Protein AF-A0A3B9VAS9-F1 (afdb_monomer_lite)

pLDDT: mean 73.93, std 9.75, range [56.78, 90.62]

Secondary structure (DSSP, 8-state):
-PPPPPP---TTHHHHHHS-HHHHHHTTTTPEETPPPPPTTT-----S-PEEEEEEEEEEEEETTEEEEEEEEEEEP-

Foldseek 3Di:
DDDDDDDDDDPCVVVCVVDPVVVVLLVQAQEEDPQDQQDPVPRDPDDPDWDKDWFQFPDWDQDPNDIDTRGYIYTDDD

Radius of gyration: 18.89 Å; chains: 1; bounding box: 45×44×48 Å

Sequence (78 aa):
MQRPKRKQINKLTPTLLQQPIVAYLLLFQDAFYDSFCPCPRCGSSNSKKHHVEEHKLFCKVIIKGRFKDITVTVQVFY

Structure (mmCIF, N/CA/C/O backbone):
data_AF-A0A3B9VAS9-F1
#
_entry.id   AF-A0A3B9VAS9-F1
#
loop_
_atom_site.group_PDB
_atom_site.id
_atom_site.type_symbol
_atom_site.label_atom_id
_atom_site.label_alt_id
_atom_site.label_comp_id
_atom_site.label_asym_id
_atom_site.label_entity_id
_atom_site.label_seq_id
_atom_site.pdbx_PDB_ins_code
_atom_site.Cartn_x
_atom_site.Cartn_y
_atom_site.Cartn_z
_atom_site.occupancy
_atom_site.B_iso_or_equiv
_atom_site.auth_seq_id
_atom_site.auth_comp_id
_atom_site.auth_asym_id
_atom_site.auth_atom_id
_atom_site.pdbx_PDB_model_num
ATOM 1 N N . MET A 1 1 ? -26.875 38.151 6.532 1.00 60.94 1 MET A N 1
ATOM 2 C CA . MET A 1 1 ? -26.021 36.941 6.604 1.00 60.94 1 MET A CA 1
ATOM 3 C C . MET A 1 1 ? -26.008 36.265 5.240 1.00 60.94 1 MET A C 1
ATOM 5 O O . MET A 1 1 ? -27.074 35.899 4.758 1.00 60.94 1 MET A O 1
ATOM 9 N N . GLN A 1 2 ? -24.849 36.137 4.587 1.00 68.69 2 GLN A N 1
ATOM 10 C CA . GLN A 1 2 ? -24.746 35.340 3.359 1.00 68.69 2 GLN A CA 1
ATOM 11 C C . GLN A 1 2 ? -24.926 33.856 3.701 1.00 68.69 2 GLN A C 1
ATOM 13 O O . GLN A 1 2 ? -24.342 33.368 4.668 1.00 68.69 2 GLN A O 1
ATOM 18 N N . 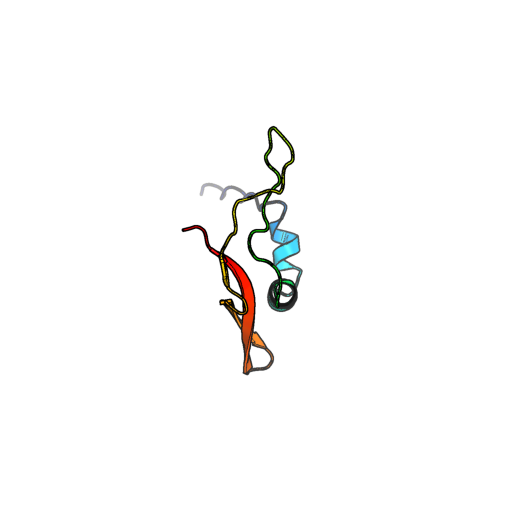ARG A 1 3 ? -25.748 33.139 2.925 1.00 72.19 3 ARG A N 1
ATOM 19 C CA . ARG A 1 3 ? -25.901 31.689 3.094 1.00 72.19 3 ARG A CA 1
ATOM 20 C C . ARG A 1 3 ? -24.581 31.004 2.712 1.00 72.19 3 ARG A C 1
ATOM 22 O O . ARG A 1 3 ? -24.082 31.264 1.615 1.00 72.19 3 ARG A O 1
ATOM 29 N N . PRO A 1 4 ? -24.016 30.137 3.570 1.00 80.00 4 PRO A N 1
ATOM 30 C CA . PRO A 1 4 ? -22.783 29.434 3.249 1.00 80.00 4 PRO A CA 1
ATOM 31 C C . PRO A 1 4 ? -22.987 28.567 2.002 1.00 80.00 4 PRO A C 1
ATOM 33 O O . PRO A 1 4 ? -23.974 27.836 1.888 1.00 80.00 4 PRO A O 1
ATOM 36 N N . LYS A 1 5 ? -22.058 28.666 1.044 1.00 81.69 5 LYS A N 1
ATOM 37 C CA . LYS A 1 5 ? -22.085 27.848 -0.175 1.00 81.69 5 LYS A CA 1
ATOM 38 C C . LYS A 1 5 ? -21.989 26.368 0.202 1.00 81.69 5 LYS A C 1
ATOM 40 O O . LYS A 1 5 ? -21.170 25.988 1.039 1.00 81.69 5 LYS A O 1
ATOM 45 N N . ARG A 1 6 ? -22.814 25.525 -0.430 1.00 78.25 6 ARG A N 1
ATOM 46 C CA . ARG A 1 6 ? -22.742 24.068 -0.250 1.00 78.25 6 ARG A CA 1
ATOM 47 C C . ARG A 1 6 ? -21.372 23.578 -0.713 1.00 78.25 6 ARG A C 1
ATOM 49 O O . ARG A 1 6 ? -20.988 23.814 -1.856 1.00 78.25 6 ARG A O 1
ATOM 56 N N . LYS A 1 7 ? -20.646 22.900 0.177 1.00 76.50 7 LYS A N 1
ATOM 57 C CA . LYS A 1 7 ? -19.384 22.244 -0.173 1.00 76.50 7 LYS A CA 1
ATOM 58 C C . LYS A 1 7 ? -19.691 21.108 -1.150 1.00 76.50 7 LYS A C 1
ATOM 60 O O . LYS A 1 7 ? -20.536 20.264 -0.857 1.00 76.50 7 LYS A O 1
ATOM 65 N N . GLN A 1 8 ? -19.027 21.097 -2.302 1.00 77.56 8 GLN A N 1
ATOM 66 C CA . GLN A 1 8 ? -19.064 19.945 -3.198 1.00 77.56 8 GLN A CA 1
ATOM 67 C C . GLN A 1 8 ? -18.170 18.862 -2.598 1.00 77.56 8 GLN A C 1
ATOM 69 O O . GLN A 1 8 ? -16.955 19.022 -2.520 1.00 77.56 8 GLN A O 1
ATOM 74 N N . ILE A 1 9 ? -18.787 17.790 -2.110 1.00 72.19 9 ILE A N 1
ATOM 75 C CA . ILE A 1 9 ? -18.060 16.612 -1.641 1.00 72.19 9 ILE A CA 1
ATOM 76 C C . ILE A 1 9 ? -17.665 15.807 -2.883 1.00 72.19 9 ILE A C 1
ATOM 78 O O . ILE A 1 9 ? -18.494 15.585 -3.768 1.00 72.19 9 ILE A O 1
ATOM 82 N N . ASN A 1 10 ? -16.395 15.410 -2.974 1.00 77.31 10 ASN A N 1
ATOM 83 C CA . ASN A 1 10 ? -15.891 14.626 -4.098 1.00 77.31 10 ASN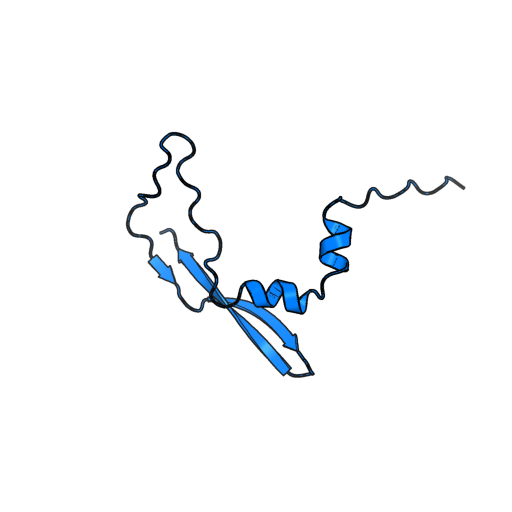 A CA 1
ATOM 84 C C . ASN A 1 10 ? -16.602 13.254 -4.134 1.00 77.31 10 ASN A C 1
ATOM 86 O O . ASN A 1 10 ? -16.891 12.669 -3.093 1.00 77.31 10 ASN A O 1
ATOM 90 N N . LYS A 1 11 ? -16.897 12.727 -5.329 1.00 73.62 11 LYS A N 1
ATOM 91 C CA . LYS A 1 11 ? -17.674 11.484 -5.513 1.00 73.62 11 LYS A CA 1
ATOM 92 C C . LYS A 1 11 ? -17.036 10.260 -4.843 1.00 73.62 11 LYS A C 1
ATOM 94 O O . LYS A 1 11 ? -17.751 9.328 -4.502 1.00 73.62 11 LYS A O 1
ATOM 99 N N . LEU A 1 12 ? -15.717 10.275 -4.641 1.00 67.25 12 LEU A N 1
ATOM 100 C CA . LEU A 1 12 ? -14.957 9.204 -3.981 1.00 67.25 12 LEU A CA 1
ATOM 101 C C . LEU A 1 12 ? -14.979 9.288 -2.446 1.00 67.25 12 LEU A C 1
ATOM 103 O O . LEU A 1 12 ? -14.708 8.303 -1.762 1.00 67.25 12 LEU A O 1
ATOM 107 N N . THR A 1 13 ? -15.293 10.459 -1.887 1.00 66.44 13 THR A N 1
ATOM 108 C CA . THR A 1 13 ? -15.239 10.706 -0.441 1.00 66.44 13 THR A CA 1
ATOM 109 C C . THR A 1 13 ? -16.217 9.847 0.374 1.00 66.44 13 THR A C 1
ATOM 111 O O . THR A 1 13 ? -15.804 9.376 1.429 1.00 66.44 13 THR A O 1
ATOM 114 N N . PRO A 1 14 ? -17.468 9.578 -0.057 1.00 65.69 14 PRO A N 1
ATOM 115 C CA . PRO A 1 14 ? -18.398 8.762 0.722 1.00 65.69 14 PRO A CA 1
ATOM 116 C C . PRO A 1 14 ? -17.881 7.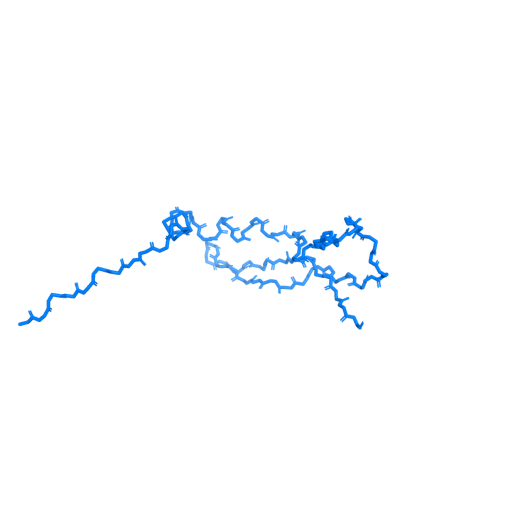338 0.920 1.00 65.69 14 PRO A C 1
ATOM 118 O O . PRO A 1 14 ? -17.927 6.828 2.030 1.00 65.69 14 PRO A O 1
ATOM 121 N N . THR A 1 15 ? -17.330 6.721 -0.126 1.00 64.38 15 THR A N 1
ATOM 122 C CA . THR A 1 15 ? -16.859 5.330 -0.096 1.00 64.38 15 THR A CA 1
ATOM 123 C C . THR A 1 15 ? -15.636 5.163 0.805 1.00 64.38 15 THR A C 1
ATOM 125 O O . THR A 1 15 ? -15.582 4.233 1.605 1.00 64.38 15 THR A O 1
ATOM 128 N N . LEU A 1 16 ? -14.690 6.106 0.731 1.00 62.03 16 LEU A N 1
ATOM 129 C CA . LEU A 1 16 ? -13.497 6.128 1.587 1.00 62.03 16 LEU A CA 1
ATOM 130 C C . LEU A 1 16 ? -13.824 6.412 3.061 1.00 62.03 16 LEU A C 1
ATOM 132 O O . LEU A 1 16 ? -13.086 5.978 3.939 1.00 62.03 16 LEU A O 1
ATOM 136 N N . LEU A 1 17 ? -14.918 7.131 3.336 1.00 63.41 17 LEU A N 1
ATOM 137 C CA . LEU A 1 17 ? -15.416 7.364 4.695 1.00 63.41 17 LEU A CA 1
ATOM 138 C C . LEU A 1 17 ? -16.275 6.203 5.224 1.00 63.41 17 LEU A C 1
ATOM 140 O O . LEU A 1 17 ? -16.348 6.007 6.433 1.00 63.41 17 LEU A O 1
ATOM 144 N N . GLN A 1 18 ? -16.950 5.463 4.338 1.00 61.84 18 GLN A N 1
ATOM 145 C CA . GLN A 1 18 ? -17.824 4.338 4.689 1.00 61.84 18 GLN A CA 1
ATOM 146 C C . GLN A 1 18 ? -17.047 3.048 4.957 1.00 61.84 18 GLN A C 1
ATOM 148 O O . GLN A 1 18 ? -17.481 2.232 5.769 1.00 61.84 18 GLN A O 1
ATOM 153 N N . GLN A 1 19 ? -15.902 2.851 4.302 1.00 62.78 19 GLN A N 1
ATOM 154 C CA . GLN A 1 19 ? -15.013 1.745 4.632 1.00 62.78 19 GLN A CA 1
ATOM 155 C C . GLN A 1 19 ? -14.180 2.092 5.871 1.00 62.78 19 GLN A C 1
ATOM 157 O O . GLN A 1 19 ? -13.651 3.202 5.964 1.00 62.78 19 GLN A O 1
ATOM 162 N N . PRO A 1 20 ? -14.007 1.159 6.826 1.00 74.62 20 PRO A N 1
ATOM 163 C CA . PRO A 1 20 ? -13.065 1.374 7.907 1.00 74.62 20 PRO A CA 1
ATOM 164 C C . PRO A 1 20 ? -11.681 1.559 7.284 1.00 74.62 20 PRO A C 1
ATOM 166 O O . PRO A 1 20 ? -11.144 0.632 6.683 1.00 74.62 20 PRO A O 1
ATOM 169 N N . ILE A 1 21 ? -11.115 2.760 7.427 1.00 75.38 21 ILE A N 1
ATOM 170 C CA . ILE A 1 21 ? -9.820 3.168 6.850 1.00 75.38 21 ILE A CA 1
ATOM 171 C C . ILE A 1 21 ? -8.743 2.105 7.103 1.00 75.38 21 ILE A C 1
ATOM 173 O O . ILE A 1 21 ? -7.938 1.803 6.232 1.00 75.38 21 ILE A O 1
ATOM 177 N N . VAL A 1 22 ? -8.780 1.470 8.275 1.00 75.44 22 VAL A N 1
ATOM 178 C CA . VAL A 1 22 ? -7.893 0.361 8.643 1.00 75.44 22 VAL A CA 1
ATOM 179 C C . VAL A 1 22 ? -8.019 -0.834 7.691 1.00 75.44 22 VAL A C 1
ATOM 181 O O . VAL A 1 22 ? -7.002 -1.378 7.280 1.00 75.44 22 VAL A O 1
ATOM 184 N N . ALA A 1 23 ? -9.234 -1.246 7.320 1.00 79.50 23 ALA A N 1
ATOM 185 C CA . ALA A 1 23 ? -9.442 -2.352 6.386 1.00 79.50 23 ALA A CA 1
ATOM 186 C C . ALA A 1 23 ? -8.941 -2.011 4.980 1.00 79.50 23 ALA A C 1
ATOM 188 O O . ALA A 1 23 ? -8.339 -2.864 4.340 1.00 79.50 23 ALA A O 1
ATOM 189 N N . TYR A 1 24 ? -9.128 -0.764 4.537 1.00 81.00 24 TYR A N 1
ATOM 190 C CA . TYR A 1 24 ? -8.577 -0.287 3.269 1.00 81.00 24 TYR A CA 1
ATOM 191 C C . TYR A 1 24 ? -7.042 -0.298 3.278 1.00 81.00 24 TYR A C 1
ATOM 193 O O . TYR A 1 24 ? -6.421 -0.811 2.355 1.00 81.00 24 TYR A O 1
ATOM 201 N N . LEU A 1 25 ? -6.417 0.202 4.349 1.00 80.31 25 LEU A N 1
ATOM 202 C CA . LEU A 1 25 ? -4.958 0.227 4.482 1.00 80.31 25 LEU A CA 1
ATOM 203 C C . LEU A 1 25 ? -4.351 -1.182 4.550 1.00 80.31 25 LEU A C 1
ATOM 205 O O . LEU A 1 25 ? -3.282 -1.411 3.995 1.00 80.31 25 LEU A O 1
ATOM 209 N N . LEU A 1 26 ? -5.042 -2.141 5.170 1.00 82.31 26 LEU A N 1
ATOM 210 C CA . LEU A 1 26 ? -4.597 -3.536 5.228 1.00 82.31 26 LEU A CA 1
ATOM 211 C C . LEU A 1 26 ? -4.495 -4.211 3.851 1.00 82.31 26 LEU A C 1
ATOM 213 O O . LEU A 1 26 ? -3.746 -5.175 3.731 1.00 82.31 26 LEU A O 1
ATOM 217 N N . LEU A 1 27 ? -5.193 -3.714 2.825 1.00 81.81 27 LEU A N 1
ATOM 218 C CA . LEU A 1 27 ? -5.086 -4.238 1.456 1.00 81.81 27 LEU A CA 1
ATOM 219 C C . LEU A 1 27 ? -3.711 -3.985 0.827 1.00 81.81 27 LEU A C 1
ATOM 221 O O . LEU A 1 27 ? -3.346 -4.668 -0.122 1.00 81.81 27 LEU A O 1
ATOM 225 N N . PHE A 1 28 ? -2.954 -3.018 1.348 1.00 79.31 28 PHE A N 1
ATOM 226 C CA . PHE A 1 28 ? -1.620 -2.683 0.850 1.00 79.31 28 PHE A CA 1
ATOM 227 C C . PHE A 1 28 ? -0.516 -3.543 1.466 1.00 79.31 28 PHE A C 1
ATOM 229 O O . PHE A 1 28 ? 0.642 -3.382 1.101 1.00 79.31 28 PHE A O 1
ATOM 236 N N . GLN A 1 29 ? -0.849 -4.444 2.392 1.00 82.94 29 GLN A N 1
ATOM 237 C CA . GLN A 1 29 ? 0.132 -5.338 2.991 1.00 82.94 29 GLN A CA 1
ATOM 238 C C . GLN A 1 29 ? 0.795 -6.199 1.908 1.00 82.94 29 GLN A C 1
ATOM 240 O O . GLN A 1 29 ? 0.120 -6.956 1.215 1.00 82.94 29 GLN A O 1
ATOM 245 N N . ASP A 1 30 ? 2.113 -6.053 1.778 1.00 75.69 30 ASP A N 1
ATOM 246 C CA . ASP A 1 30 ? 2.972 -6.741 0.806 1.00 75.69 30 ASP A CA 1
ATOM 247 C C . ASP A 1 30 ? 2.583 -6.480 -0.662 1.00 75.69 30 ASP A C 1
ATOM 249 O O . ASP A 1 30 ? 3.007 -7.182 -1.580 1.00 75.69 30 ASP A O 1
ATOM 253 N N . ALA A 1 31 ? 1.795 -5.426 -0.897 1.00 78.25 31 ALA A N 1
ATOM 254 C CA . ALA A 1 31 ? 1.452 -4.976 -2.233 1.00 78.25 31 ALA A CA 1
ATOM 255 C C . ALA A 1 31 ? 2.635 -4.241 -2.878 1.00 78.25 31 ALA A C 1
ATOM 257 O O . ALA A 1 31 ? 3.436 -3.586 -2.203 1.00 78.25 31 ALA A O 1
ATOM 258 N N . PHE A 1 32 ? 2.710 -4.300 -4.208 1.00 77.06 32 PHE A N 1
ATOM 259 C CA . PHE A 1 32 ? 3.611 -3.444 -4.974 1.00 77.06 32 PHE A CA 1
ATOM 260 C C . PHE A 1 32 ? 3.074 -2.016 -4.988 1.00 77.06 32 PHE A C 1
ATOM 262 O O . PHE A 1 32 ? 1.996 -1.745 -5.522 1.00 77.06 32 PHE A O 1
ATOM 269 N N . TYR A 1 33 ? 3.834 -1.103 -4.397 1.00 70.50 33 TYR A N 1
ATOM 270 C CA . TYR A 1 33 ? 3.530 0.315 -4.428 1.00 70.50 33 TYR A CA 1
ATOM 271 C C . TYR A 1 33 ? 3.983 0.907 -5.764 1.00 70.50 33 TYR A C 1
ATOM 273 O O . TYR A 1 33 ? 5.146 0.762 -6.137 1.00 70.50 33 TYR A O 1
ATOM 281 N N . ASP A 1 34 ? 3.056 1.578 -6.451 1.00 68.12 34 ASP A N 1
ATOM 282 C CA . ASP A 1 34 ? 3.285 2.265 -7.729 1.00 68.12 34 ASP A CA 1
ATOM 283 C C . ASP A 1 34 ? 3.854 1.340 -8.824 1.00 68.12 34 ASP A C 1
ATOM 285 O O . ASP A 1 34 ? 4.946 1.528 -9.359 1.00 68.12 34 ASP A O 1
ATOM 289 N N . SER A 1 35 ? 3.107 0.271 -9.124 1.00 64.50 35 SER A N 1
ATOM 290 C CA . SER A 1 35 ? 3.455 -0.672 -10.189 1.00 64.50 35 SER A CA 1
ATOM 291 C C . SER A 1 35 ? 3.625 0.036 -11.535 1.00 64.50 35 SER A C 1
ATOM 293 O O . SER A 1 35 ? 2.813 0.892 -11.892 1.00 64.50 35 SER A O 1
ATOM 295 N N . PHE A 1 36 ? 4.623 -0.386 -12.315 1.00 63.44 36 PHE A N 1
ATOM 296 C CA . PHE A 1 36 ? 4.938 0.196 -13.619 1.00 63.44 36 PHE A CA 1
ATOM 297 C C . PHE A 1 36 ? 3.697 0.271 -14.523 1.00 63.44 36 PHE A C 1
ATOM 299 O O . PHE A 1 36 ? 3.130 -0.753 -14.913 1.00 63.44 36 PHE A O 1
ATOM 306 N N . CYS A 1 37 ? 3.288 1.485 -14.897 1.00 58.53 37 CYS A N 1
ATOM 307 C CA . CYS A 1 37 ? 2.335 1.648 -15.986 1.00 58.53 37 CYS A CA 1
ATOM 308 C C . CYS A 1 37 ? 3.052 1.302 -17.299 1.00 58.53 37 CYS A C 1
ATOM 310 O O . CYS A 1 37 ? 4.129 1.851 -17.555 1.00 58.53 37 CYS A O 1
ATOM 312 N N . PRO A 1 38 ? 2.502 0.413 -18.145 1.00 61.97 38 PRO A N 1
ATOM 313 C CA . PRO A 1 38 ? 3.101 0.127 -19.442 1.00 61.97 38 PRO A CA 1
ATOM 314 C C . PRO A 1 38 ? 3.266 1.428 -20.233 1.00 61.97 38 PRO A C 1
ATOM 316 O O . PRO A 1 38 ? 2.436 2.335 -20.129 1.00 61.97 38 PRO A O 1
ATOM 319 N N . CYS A 1 39 ? 4.346 1.532 -21.014 1.00 58.66 39 CYS A N 1
ATOM 320 C CA . CYS A 1 39 ? 4.622 2.745 -21.781 1.00 58.66 39 CYS A CA 1
ATOM 321 C C . CYS A 1 39 ? 3.380 3.151 -22.598 1.00 58.66 39 CYS A C 1
ATOM 323 O O . CYS A 1 39 ? 2.907 2.348 -23.404 1.00 58.66 39 CYS A O 1
ATOM 325 N N . PRO A 1 40 ? 2.870 4.389 -22.479 1.00 59.44 40 PRO A N 1
ATOM 326 C CA . PRO A 1 40 ? 1.634 4.792 -23.152 1.00 59.44 40 PRO A CA 1
ATOM 327 C C . PRO A 1 40 ? 1.746 4.801 -24.687 1.00 59.44 40 PRO A C 1
ATOM 329 O O . PRO A 1 40 ? 0.729 4.892 -25.366 1.00 59.44 40 PRO A O 1
ATOM 332 N N . ARG A 1 41 ? 2.965 4.716 -25.247 1.00 64.62 41 ARG A N 1
ATOM 333 C CA . ARG A 1 41 ? 3.206 4.639 -26.700 1.00 64.62 41 ARG A CA 1
ATOM 334 C C . ARG A 1 41 ? 3.413 3.223 -27.231 1.00 64.62 41 ARG A C 1
ATOM 336 O O . ARG A 1 41 ? 2.967 2.943 -28.335 1.00 64.62 41 ARG A O 1
ATOM 343 N N . CYS A 1 42 ? 4.119 2.357 -26.503 1.00 76.19 42 CYS A N 1
ATOM 344 C CA . CYS A 1 42 ? 4.485 1.019 -26.996 1.00 76.19 42 CYS A CA 1
ATOM 345 C C . CYS A 1 42 ? 3.983 -0.138 -26.123 1.00 76.19 42 CYS A C 1
ATOM 347 O O . CYS A 1 42 ? 4.238 -1.292 -26.448 1.00 76.19 42 CYS A O 1
ATOM 349 N N . GLY A 1 43 ? 3.306 0.142 -25.009 1.00 68.19 43 GLY A N 1
ATOM 350 C CA . GLY A 1 43 ? 2.769 -0.868 -24.097 1.00 68.19 43 GLY A CA 1
ATOM 351 C C . GLY A 1 43 ? 3.828 -1.689 -23.358 1.00 68.19 43 GLY A C 1
ATOM 352 O O . GLY A 1 43 ? 3.480 -2.612 -22.628 1.00 68.19 43 GLY A O 1
ATOM 353 N N . SER A 1 44 ? 5.119 -1.388 -23.530 1.00 65.69 44 SER A N 1
ATOM 354 C CA . SER A 1 44 ? 6.175 -2.198 -22.936 1.00 65.69 44 SER A CA 1
ATOM 355 C C . SER A 1 44 ? 6.225 -2.007 -21.422 1.00 65.69 44 SER A C 1
ATOM 357 O O . SER A 1 44 ? 6.366 -0.879 -20.945 1.00 65.69 44 SER A O 1
ATOM 359 N N . SER A 1 45 ? 6.205 -3.118 -20.690 1.00 62.69 45 SER A N 1
ATOM 360 C CA . SER A 1 45 ? 6.613 -3.217 -19.282 1.00 62.69 45 SER A CA 1
ATOM 361 C C . SER A 1 45 ? 8.120 -3.469 -19.125 1.00 62.69 45 SER A C 1
ATOM 363 O O . SER A 1 45 ? 8.613 -3.604 -18.011 1.00 62.69 45 SER A O 1
ATOM 365 N N . ASN A 1 46 ? 8.857 -3.542 -20.242 1.00 57.38 46 ASN A N 1
ATOM 366 C CA . ASN A 1 46 ? 10.305 -3.724 -20.263 1.00 57.38 46 ASN A CA 1
ATOM 367 C C . ASN A 1 46 ? 11.003 -2.442 -19.817 1.00 57.38 46 ASN A C 1
ATOM 369 O O . ASN A 1 46 ? 11.285 -1.541 -20.609 1.00 57.38 46 ASN A O 1
ATOM 373 N N . SER A 1 47 ? 11.299 -2.382 -18.534 1.00 56.88 47 SER A N 1
ATOM 374 C CA . SER A 1 47 ? 12.048 -1.313 -17.916 1.00 56.88 47 SER A CA 1
ATOM 375 C C . SER A 1 47 ? 13.373 -1.878 -17.382 1.00 56.88 47 SER A C 1
ATOM 377 O O . SER A 1 47 ? 13.440 -3.003 -16.880 1.00 56.88 47 SER A O 1
ATOM 379 N N . LYS A 1 48 ? 14.487 -1.169 -17.628 1.00 60.28 48 LYS A N 1
ATOM 380 C CA . LYS A 1 48 ? 15.837 -1.635 -17.248 1.00 60.28 48 LYS A CA 1
ATOM 381 C C . LYS A 1 48 ? 15.860 -1.945 -15.749 1.00 60.28 48 LYS A C 1
ATOM 383 O O . LYS A 1 48 ? 15.347 -1.140 -14.985 1.00 60.28 48 LYS A O 1
ATOM 388 N N . LYS A 1 49 ? 16.465 -3.087 -15.377 1.00 56.78 49 LYS A N 1
ATOM 389 C CA . LYS A 1 49 ? 16.643 -3.618 -14.006 1.00 56.78 49 LYS A CA 1
ATOM 390 C C . LYS A 1 49 ? 16.427 -2.556 -12.924 1.00 56.78 49 LYS A C 1
ATOM 392 O O . LYS A 1 49 ? 17.342 -1.802 -12.604 1.00 56.78 49 LYS A O 1
ATOM 397 N N . HIS A 1 50 ? 15.225 -2.511 -12.372 1.00 62.22 50 HIS A N 1
ATOM 398 C CA . HIS A 1 50 ? 14.966 -1.680 -11.211 1.00 62.22 50 HIS A CA 1
ATOM 399 C C . HIS A 1 50 ? 15.412 -2.399 -9.948 1.00 62.22 50 HIS A C 1
ATOM 401 O O . HIS A 1 50 ? 15.251 -3.617 -9.838 1.00 62.22 50 HIS A O 1
ATOM 407 N N . HIS A 1 51 ? 15.919 -1.640 -8.983 1.00 67.19 51 HIS A N 1
ATOM 408 C CA . HIS A 1 51 ? 16.130 -2.166 -7.646 1.00 67.19 51 HIS A CA 1
ATOM 409 C C . HIS A 1 51 ? 14.764 -2.301 -6.968 1.00 67.19 51 HIS A C 1
ATOM 411 O O . HIS A 1 51 ? 13.998 -1.340 -6.920 1.00 67.19 51 HIS A O 1
ATOM 417 N N . VAL A 1 52 ? 14.42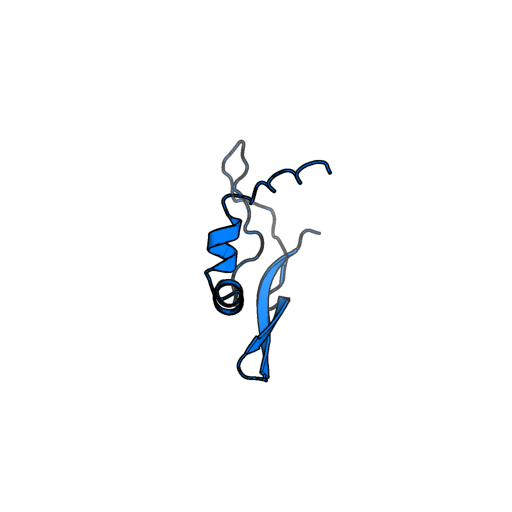8 -3.495 -6.490 1.00 73.69 52 VAL A N 1
ATOM 418 C CA . VAL A 1 52 ? 13.194 -3.733 -5.737 1.00 73.69 52 VAL A CA 1
ATOM 419 C C . VAL A 1 52 ? 13.562 -3.744 -4.259 1.00 73.69 52 VAL A C 1
ATOM 421 O O . VAL A 1 52 ? 14.394 -4.538 -3.833 1.00 73.69 52 VAL A O 1
ATOM 424 N N . GLU A 1 53 ? 12.988 -2.825 -3.490 1.00 76.75 53 GLU A N 1
ATOM 425 C CA . GLU A 1 53 ? 13.056 -2.826 -2.032 1.00 76.75 53 GLU A CA 1
ATOM 426 C C . GLU A 1 53 ? 11.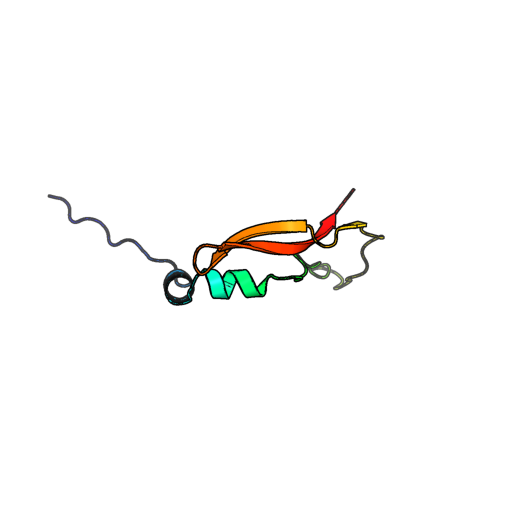801 -3.502 -1.483 1.00 76.75 53 GLU A C 1
ATOM 428 O O . GLU A 1 53 ? 10.696 -2.956 -1.537 1.00 76.75 53 GLU A O 1
ATOM 433 N N . GLU A 1 54 ? 11.979 -4.710 -0.964 1.00 79.25 54 GLU A N 1
ATOM 434 C CA . GLU A 1 54 ? 10.936 -5.434 -0.246 1.00 79.25 54 GLU A CA 1
ATOM 435 C C . GLU A 1 54 ? 10.780 -4.880 1.177 1.00 79.25 54 GLU A C 1
ATOM 437 O O . GLU A 1 54 ? 11.706 -4.309 1.757 1.00 79.25 54 GLU A O 1
ATOM 442 N N . HIS A 1 55 ? 9.591 -5.060 1.754 1.00 81.81 55 HIS A N 1
ATOM 443 C CA . HIS A 1 55 ? 9.287 -4.719 3.148 1.00 81.81 55 HIS A CA 1
ATOM 444 C C . HIS A 1 55 ? 9.477 -3.243 3.545 1.00 81.81 55 HIS A C 1
ATOM 446 O O . HIS A 1 55 ? 9.711 -2.928 4.715 1.00 81.81 55 HIS A O 1
ATOM 452 N N . LYS A 1 56 ? 9.330 -2.303 2.608 1.00 83.81 56 LYS A N 1
ATOM 453 C CA . LYS A 1 56 ? 9.407 -0.876 2.928 1.00 83.81 56 LYS A CA 1
ATOM 454 C C . LYS A 1 56 ? 8.193 -0.460 3.749 1.00 83.81 56 LYS A C 1
ATOM 456 O O . LYS A 1 56 ? 7.056 -0.761 3.393 1.00 83.81 56 LYS A O 1
ATOM 461 N N . LEU A 1 57 ? 8.423 0.244 4.854 1.00 86.81 57 LEU A N 1
ATOM 462 C CA . LEU A 1 57 ? 7.340 0.729 5.707 1.00 86.81 57 LEU A CA 1
ATOM 463 C C . LEU A 1 57 ? 6.478 1.742 4.937 1.00 86.81 57 LEU A C 1
ATOM 465 O O . LEU A 1 57 ? 6.955 2.817 4.581 1.00 86.81 57 LEU A O 1
ATOM 469 N N . PHE A 1 58 ? 5.207 1.408 4.715 1.00 85.31 58 PHE A N 1
ATOM 470 C CA . PHE A 1 58 ? 4.229 2.295 4.088 1.00 85.31 58 PHE A CA 1
ATOM 471 C C . PHE A 1 58 ? 3.555 3.185 5.130 1.00 85.31 58 PHE A C 1
ATOM 473 O O . PHE A 1 58 ? 3.584 4.411 5.042 1.00 85.31 58 PHE A O 1
ATOM 480 N N . CYS A 1 59 ? 2.957 2.567 6.150 1.00 85.44 59 CYS A N 1
ATOM 481 C CA . CYS A 1 59 ? 2.331 3.273 7.260 1.00 85.44 59 CYS A CA 1
ATOM 482 C C . CYS A 1 59 ? 2.217 2.379 8.502 1.00 85.44 59 CYS A C 1
ATOM 484 O O . CYS A 1 59 ? 2.380 1.161 8.434 1.00 85.44 59 CYS A O 1
ATOM 486 N N . LYS A 1 60 ? 1.926 2.992 9.655 1.00 89.12 60 LYS A N 1
ATOM 487 C CA . LYS A 1 60 ? 1.575 2.281 10.891 1.00 89.12 60 LYS A CA 1
ATOM 488 C C . LYS A 1 60 ? 0.108 2.517 11.211 1.00 89.12 60 LYS A C 1
ATOM 490 O O . LYS A 1 60 ? -0.340 3.662 11.255 1.00 89.12 60 LYS A O 1
ATOM 495 N N . VAL A 1 61 ? -0.630 1.446 11.475 1.00 86.81 61 VAL A N 1
ATOM 496 C CA . VAL A 1 61 ? -2.043 1.496 11.869 1.00 86.81 61 VAL A CA 1
ATOM 497 C C . VAL A 1 61 ? -2.222 0.997 13.295 1.00 86.81 61 VAL A C 1
ATOM 499 O O . VAL A 1 61 ? -1.544 0.071 13.735 1.00 86.81 61 VAL A O 1
ATOM 502 N N . ILE A 1 62 ? -3.150 1.609 14.030 1.00 86.19 62 ILE A N 1
ATOM 503 C CA . ILE A 1 62 ? -3.496 1.187 15.389 1.00 86.19 62 ILE A CA 1
ATOM 504 C C . ILE A 1 62 ? -4.721 0.280 15.306 1.00 86.19 62 ILE A C 1
ATOM 506 O O . ILE A 1 62 ? -5.804 0.713 14.917 1.00 86.19 62 ILE A O 1
ATOM 510 N N . ILE A 1 63 ? -4.557 -0.987 15.681 1.00 82.94 63 ILE A N 1
ATOM 511 C CA . ILE A 1 63 ? -5.617 -1.997 15.662 1.00 82.94 63 ILE A CA 1
ATOM 512 C C . ILE A 1 63 ? -5.725 -2.593 17.060 1.00 82.94 63 ILE A C 1
ATOM 514 O O . ILE A 1 63 ? -4.767 -3.174 17.565 1.00 82.94 63 ILE A O 1
ATOM 518 N N . LYS A 1 64 ? -6.899 -2.462 17.695 1.00 83.81 64 LYS A N 1
ATOM 519 C CA . LYS A 1 64 ? -7.175 -3.020 19.036 1.00 83.81 64 LYS A CA 1
ATOM 520 C C . LYS A 1 64 ? -6.105 -2.636 20.080 1.00 83.81 64 LYS A C 1
ATOM 522 O O . LYS A 1 64 ? -5.680 -3.467 20.877 1.00 83.81 64 LYS A O 1
ATOM 527 N N . GLY A 1 65 ? -5.633 -1.387 20.034 1.00 85.44 65 GLY A N 1
ATOM 528 C CA . GLY A 1 65 ? -4.619 -0.860 20.957 1.00 85.44 65 GLY A CA 1
ATOM 529 C C . GLY A 1 65 ? -3.175 -1.287 20.668 1.00 85.44 65 GLY A C 1
ATOM 530 O O . GLY A 1 65 ? -2.292 -0.983 21.462 1.00 85.44 65 GLY A O 1
ATOM 531 N N . ARG A 1 66 ? -2.908 -1.974 19.549 1.00 85.81 66 ARG A N 1
ATOM 532 C CA . ARG A 1 66 ? -1.555 -2.348 19.115 1.00 85.81 66 ARG A CA 1
ATOM 533 C C . ARG A 1 66 ? -1.185 -1.644 17.817 1.00 85.81 66 ARG A C 1
ATOM 535 O O . ARG A 1 66 ? -2.035 -1.469 16.945 1.00 85.81 66 ARG A O 1
ATOM 542 N N . PHE A 1 67 ? 0.085 -1.274 17.686 1.00 87.75 67 PHE A N 1
ATOM 543 C CA . PHE A 1 67 ? 0.638 -0.787 16.426 1.00 87.75 67 PHE A CA 1
ATOM 544 C C . PHE A 1 67 ? 0.900 -1.968 15.496 1.00 87.75 67 PHE A C 1
ATOM 546 O O . PHE A 1 67 ? 1.477 -2.974 15.909 1.00 87.75 67 PHE A O 1
ATOM 553 N N . LYS A 1 68 ? 0.465 -1.837 14.247 1.00 88.12 68 LYS A N 1
ATOM 554 C CA . LYS A 1 68 ? 0.775 -2.762 13.168 1.00 88.12 68 LYS A CA 1
ATOM 555 C C . LYS A 1 68 ? 1.425 -1.984 12.035 1.00 88.12 68 LYS A C 1
ATOM 557 O O . LYS A 1 68 ? 0.876 -0.984 11.572 1.00 88.12 68 LYS A O 1
ATOM 562 N N . ASP A 1 69 ? 2.567 -2.481 11.597 1.00 90.62 69 ASP A N 1
ATOM 563 C CA . ASP A 1 69 ? 3.295 -1.938 10.461 1.00 90.62 69 ASP A CA 1
ATOM 564 C C . ASP A 1 69 ? 2.716 -2.542 9.189 1.00 90.62 69 ASP A C 1
ATOM 566 O O . ASP A 1 69 ? 2.506 -3.754 9.114 1.00 90.62 69 ASP A O 1
ATOM 570 N N . ILE A 1 70 ? 2.414 -1.684 8.221 1.00 86.44 70 ILE A N 1
ATOM 571 C CA . ILE A 1 70 ? 2.026 -2.088 6.877 1.00 86.44 70 ILE A CA 1
ATOM 572 C C . ILE A 1 70 ? 3.237 -1.858 5.994 1.00 86.44 70 ILE A C 1
ATOM 574 O O . ILE A 1 70 ? 3.735 -0.734 5.878 1.00 86.44 70 IL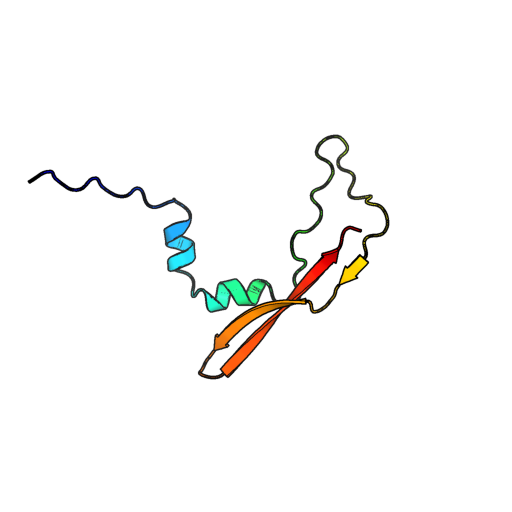E A O 1
ATOM 578 N N . THR A 1 71 ? 3.719 -2.942 5.407 1.00 88.12 71 THR A N 1
ATOM 579 C CA . THR A 1 71 ? 4.865 -2.947 4.507 1.00 88.12 71 THR A CA 1
ATOM 580 C C . THR A 1 71 ? 4.406 -3.092 3.070 1.00 88.12 71 THR A C 1
ATOM 582 O O . THR A 1 71 ? 3.421 -3.771 2.800 1.00 88.12 71 THR A O 1
ATOM 585 N N . VAL A 1 72 ? 5.131 -2.461 2.158 1.00 86.19 72 VAL A N 1
ATOM 586 C CA . VAL A 1 72 ? 4.925 -2.544 0.712 1.00 86.19 72 VAL A CA 1
ATOM 587 C C . VAL A 1 72 ? 6.247 -2.859 0.035 1.00 86.19 72 VAL A C 1
ATOM 589 O O . VAL A 1 72 ? 7.324 -2.562 0.560 1.00 86.19 72 VAL A O 1
ATOM 592 N N . THR A 1 73 ? 6.162 -3.420 -1.158 1.00 82.69 73 THR A N 1
ATOM 593 C CA . THR A 1 73 ? 7.316 -3.573 -2.034 1.00 82.69 73 THR A CA 1
ATOM 594 C C . THR A 1 73 ? 7.399 -2.344 -2.927 1.00 82.69 73 THR A C 1
ATOM 596 O O . THR A 1 73 ? 6.427 -2.002 -3.601 1.00 82.69 73 THR A O 1
ATOM 599 N N . VAL A 1 74 ? 8.537 -1.651 -2.918 1.00 79.25 74 VAL A N 1
ATOM 600 C CA . VAL A 1 74 ? 8.741 -0.421 -3.694 1.00 79.25 74 VAL A CA 1
ATOM 601 C C . VAL A 1 74 ? 9.854 -0.629 -4.695 1.00 79.25 74 VAL A C 1
ATOM 603 O O . VAL A 1 74 ? 10.899 -1.198 -4.395 1.00 79.25 74 VAL A O 1
ATOM 606 N N . GLN A 1 75 ? 9.639 -0.129 -5.899 1.00 72.75 75 GLN A N 1
ATOM 607 C CA . GLN A 1 75 ? 10.649 -0.119 -6.937 1.00 72.75 75 GLN A CA 1
ATOM 608 C C . GLN A 1 75 ? 11.420 1.211 -6.876 1.00 72.75 75 GLN A C 1
ATOM 610 O O . GLN A 1 75 ? 10.819 2.282 -6.925 1.00 72.75 75 GLN A O 1
ATOM 615 N N . VAL A 1 76 ? 12.745 1.157 -6.721 1.00 68.25 76 VAL A N 1
ATOM 616 C CA . VAL A 1 76 ? 13.624 2.333 -6.641 1.00 68.25 76 VAL A CA 1
ATOM 617 C C . VAL A 1 76 ? 14.264 2.592 -8.003 1.00 68.25 76 VAL A C 1
ATOM 619 O O . VAL A 1 76 ? 14.832 1.693 -8.633 1.00 68.25 76 VAL A O 1
ATOM 622 N N . PHE A 1 77 ? 14.163 3.841 -8.453 1.00 65.81 77 PHE A N 1
ATOM 623 C CA . PHE A 1 77 ? 14.806 4.353 -9.658 1.00 65.81 77 PHE A CA 1
ATOM 624 C C . PHE A 1 77 ? 16.111 5.048 -9.241 1.00 65.81 77 PHE A C 1
ATOM 626 O O . PHE A 1 77 ? 16.057 5.995 -8.456 1.00 65.81 77 PHE A O 1
ATOM 633 N N . TYR A 1 78 ? 17.257 4.560 -9.725 1.00 57.91 78 TYR A N 1
ATOM 634 C CA . TYR A 1 78 ? 18.552 5.247 -9.623 1.00 57.91 78 TYR A CA 1
ATOM 635 C C . TYR A 1 78 ? 18.845 6.017 -10.908 1.00 57.91 78 TYR A C 1
ATOM 637 O O . TYR A 1 78 ? 18.490 5.490 -11.991 1.00 57.91 78 TYR A O 1
#